Protein AF-A0A1N6G3B9-F1 (afdb_monomer)

Organism: NCBI:txid59733

Secondary structure (DSSP, 8-state):
-----TTTT-SSSSPEEEEEE--TTGGG---EEEEEEE-SSTTSPPEEEEEEEEE-TT-TT-EEEEEEEEEEEP-HHHHHHHHHHHHHHHHHHHHPPPP-S----EEEEEETTSSSEEEESS----HHHHHHHHHHS--

Structure (mmCIF, N/CA/C/O backbone):
data_AF-A0A1N6G3B9-F1
#
_entry.id   AF-A0A1N6G3B9-F1
#
loop_
_atom_site.group_PDB
_atom_site.id
_atom_site.type_symbol
_atom_site.label_atom_id
_atom_site.label_alt_id
_atom_site.label_comp_id
_atom_site.label_asym_id
_atom_site.label_entity_id
_atom_site.label_seq_id
_atom_site.pdbx_PDB_ins_code
_atom_site.Cartn_x
_atom_site.Cartn_y
_atom_site.Cartn_z
_atom_site.occupancy
_atom_site.B_iso_or_equiv
_atom_site.auth_seq_id
_atom_site.auth_comp_id
_atom_site.auth_asym_id
_atom_site.auth_atom_id
_atom_site.pdbx_PDB_model_num
ATOM 1 N N . MET A 1 1 ? -27.389 1.243 1.929 1.00 42.78 1 MET A N 1
ATOM 2 C CA . MET A 1 1 ? -27.117 0.622 3.242 1.00 42.78 1 MET A CA 1
ATOM 3 C C . MET A 1 1 ? -26.224 -0.596 3.031 1.00 42.78 1 MET A C 1
ATOM 5 O O . MET A 1 1 ? -26.723 -1.642 2.661 1.00 42.78 1 MET A O 1
ATOM 9 N N . PHE A 1 2 ? -24.912 -0.421 3.198 1.00 34.31 2 PHE A N 1
ATOM 10 C CA . PHE A 1 2 ? -23.920 -1.471 3.464 1.00 34.31 2 PHE A CA 1
ATOM 11 C C . PHE A 1 2 ? -22.770 -0.764 4.181 1.00 34.31 2 PHE A C 1
ATOM 13 O O . PHE A 1 2 ? -21.818 -0.340 3.539 1.00 34.31 2 PHE A O 1
ATOM 20 N N . ASN A 1 3 ? -22.873 -0.579 5.499 1.00 45.81 3 ASN A N 1
ATOM 21 C CA . ASN A 1 3 ? -21.673 -0.299 6.284 1.00 45.81 3 ASN A CA 1
ATOM 22 C C . ASN A 1 3 ? -21.061 -1.659 6.634 1.00 45.81 3 ASN A C 1
ATOM 24 O O . ASN A 1 3 ? -21.244 -2.205 7.720 1.00 45.81 3 ASN A O 1
ATOM 28 N N . LYS A 1 4 ? -20.504 -2.306 5.605 1.00 56.19 4 LYS A N 1
ATOM 29 C CA . LYS A 1 4 ? -19.806 -3.580 5.739 1.00 56.19 4 LYS A CA 1
ATOM 30 C C . LYS A 1 4 ? -18.408 -3.196 6.189 1.00 56.19 4 LYS A C 1
ATOM 32 O O . LYS A 1 4 ? -17.715 -2.554 5.416 1.00 56.19 4 LYS A O 1
ATOM 37 N N . ASN A 1 5 ? -18.025 -3.538 7.418 1.00 67.31 5 ASN A N 1
ATOM 38 C CA . ASN A 1 5 ? -16.656 -3.344 7.894 1.00 67.31 5 ASN A CA 1
ATOM 39 C C . ASN A 1 5 ? -15.693 -3.939 6.853 1.00 67.31 5 ASN A C 1
ATOM 41 O O . ASN A 1 5 ? -15.606 -5.157 6.697 1.00 67.31 5 ASN A O 1
ATOM 45 N N . ILE A 1 6 ? -15.044 -3.081 6.070 1.00 80.69 6 ILE A N 1
ATOM 46 C CA . ILE A 1 6 ? -14.076 -3.491 5.057 1.00 80.69 6 ILE A CA 1
ATOM 47 C C . ILE A 1 6 ? -12.763 -3.783 5.795 1.00 80.69 6 ILE A C 1
ATOM 49 O O . ILE A 1 6 ? -12.484 -3.207 6.853 1.00 80.69 6 ILE A O 1
ATOM 53 N N . LEU A 1 7 ? -11.957 -4.705 5.262 1.00 87.94 7 LEU A N 1
ATOM 54 C CA . LEU A 1 7 ? -10.643 -5.043 5.818 1.00 87.94 7 LEU A CA 1
ATOM 55 C C . LEU A 1 7 ? -10.718 -5.617 7.251 1.00 87.94 7 LEU A C 1
ATOM 57 O O . LEU A 1 7 ? -9.867 -5.313 8.077 1.00 87.94 7 LEU A O 1
ATOM 61 N N . LEU A 1 8 ? -11.731 -6.430 7.582 1.00 88.38 8 LEU A N 1
ATOM 62 C CA . LEU A 1 8 ? -11.933 -6.994 8.936 1.00 88.38 8 LEU A CA 1
ATOM 63 C C . LEU A 1 8 ? -10.750 -7.809 9.474 1.00 88.38 8 LEU A C 1
ATOM 65 O O . LEU A 1 8 ? -10.487 -7.783 10.673 1.00 88.38 8 LEU A O 1
ATOM 69 N N . ASN A 1 9 ? -10.030 -8.504 8.591 1.00 88.38 9 ASN A N 1
ATOM 70 C CA . ASN A 1 9 ? -8.874 -9.320 8.971 1.00 88.38 9 ASN A CA 1
ATOM 71 C C . ASN A 1 9 ? -7.637 -8.479 9.325 1.00 88.38 9 ASN A C 1
ATOM 73 O O . ASN A 1 9 ? -6.642 -9.041 9.773 1.00 88.38 9 ASN A O 1
ATOM 77 N N . ILE A 1 10 ? -7.701 -7.153 9.148 1.00 93.75 10 ILE A N 1
ATOM 78 C CA . ILE A 1 10 ? -6.591 -6.236 9.401 1.00 93.75 10 ILE A CA 1
ATOM 79 C C . ILE A 1 10 ? -6.598 -5.754 10.851 1.00 93.75 10 ILE A C 1
ATOM 81 O O . ILE A 1 10 ? -7.558 -5.131 11.312 1.00 93.75 10 ILE A O 1
ATOM 85 N N . ASN A 1 11 ? -5.515 -6.019 11.574 1.00 92.94 11 ASN A N 1
ATOM 86 C CA . ASN A 1 11 ? -5.343 -5.674 12.987 1.00 92.94 11 ASN A CA 1
ATOM 87 C C . ASN A 1 11 ? -3.845 -5.504 13.322 1.00 92.94 11 ASN A C 1
ATOM 89 O O . ASN A 1 11 ? -3.019 -5.360 12.421 1.00 92.94 11 ASN A O 1
ATOM 93 N N . HIS A 1 12 ? -3.478 -5.476 14.605 1.00 90.56 12 HIS A N 1
ATOM 94 C CA . HIS A 1 12 ? -2.094 -5.238 15.024 1.00 90.56 12 HIS A CA 1
ATOM 95 C C . HIS A 1 12 ? -1.152 -6.418 14.731 1.00 90.56 12 HIS A C 1
ATOM 97 O O . HIS A 1 12 ? 0.050 -6.188 14.589 1.00 90.56 12 HIS A O 1
ATOM 103 N N . VAL A 1 13 ? -1.675 -7.650 14.624 1.00 91.88 13 VAL A N 1
ATOM 104 C CA . VAL A 1 13 ? -0.895 -8.849 14.265 1.00 91.88 13 VAL A CA 1
ATOM 105 C C . VAL A 1 13 ? -0.898 -9.132 12.766 1.00 91.88 13 VAL A C 1
ATOM 107 O O . VAL A 1 13 ? 0.097 -9.619 12.243 1.00 91.88 13 VAL A O 1
ATOM 110 N N . ASN A 1 14 ? -1.987 -8.806 12.070 1.00 95.38 14 ASN A N 1
ATOM 111 C CA . ASN A 1 14 ? -2.135 -9.035 10.641 1.00 95.38 14 ASN A CA 1
ATOM 112 C C . ASN A 1 14 ? -2.324 -7.707 9.911 1.00 95.38 14 ASN A C 1
ATOM 114 O O . ASN A 1 14 ? -3.433 -7.174 9.834 1.00 95.38 14 ASN A O 1
ATOM 118 N N . LYS A 1 15 ? -1.222 -7.146 9.419 1.00 97.44 15 LYS A N 1
ATOM 119 C CA . LYS A 1 15 ? -1.207 -5.855 8.729 1.00 97.44 15 LYS A CA 1
ATOM 120 C C . LYS A 1 15 ? -1.278 -6.084 7.229 1.00 97.44 15 LYS A C 1
ATOM 122 O O . LYS A 1 15 ? -0.693 -7.045 6.731 1.00 97.44 15 LYS A O 1
ATOM 127 N N . LEU A 1 16 ? -1.961 -5.189 6.528 1.00 98.06 16 LEU A N 1
ATOM 128 C CA . LEU A 1 16 ? -1.943 -5.144 5.070 1.00 98.06 16 LEU A CA 1
ATOM 129 C C . LEU A 1 16 ? -0.845 -4.186 4.634 1.00 98.06 16 LEU A C 1
ATOM 131 O O . LEU A 1 16 ? -0.887 -3.0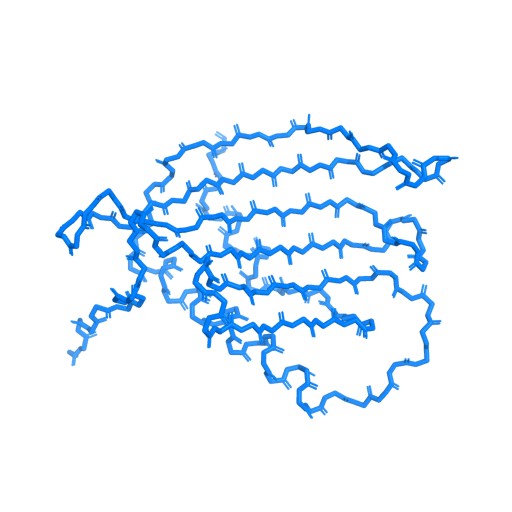08 4.978 1.00 98.06 16 LEU A O 1
ATOM 135 N N . GLU A 1 17 ? 0.109 -4.675 3.867 1.00 98.44 17 GLU A N 1
ATOM 136 C CA . GLU A 1 17 ? 1.124 -3.853 3.229 1.00 98.44 17 GLU A CA 1
ATOM 137 C C . GLU A 1 17 ? 0.789 -3.689 1.748 1.00 98.44 17 GLU A C 1
ATOM 139 O O . GLU A 1 17 ? 0.457 -4.660 1.069 1.00 98.44 17 GLU A O 1
ATOM 144 N N . ILE A 1 18 ? 0.883 -2.452 1.265 1.00 98.38 18 ILE A N 1
ATOM 145 C CA . ILE A 1 18 ? 0.865 -2.093 -0.151 1.00 98.38 18 ILE A CA 1
ATOM 146 C C . ILE A 1 18 ? 2.203 -1.422 -0.448 1.00 98.38 18 ILE A C 1
ATOM 148 O O . ILE A 1 18 ? 2.526 -0.393 0.147 1.00 98.38 18 ILE A O 1
ATOM 152 N N . LEU A 1 19 ? 2.970 -1.995 -1.364 1.00 97.94 19 LEU A N 1
ATOM 153 C CA . LEU A 1 19 ? 4.252 -1.481 -1.826 1.00 97.94 19 LEU A CA 1
ATOM 154 C C . LEU A 1 19 ? 4.174 -1.254 -3.335 1.00 97.94 19 LEU A C 1
ATOM 156 O O . LEU A 1 19 ? 3.742 -2.131 -4.081 1.00 97.94 19 LEU A O 1
ATOM 160 N N . SER A 1 20 ? 4.609 -0.081 -3.777 1.00 97.31 20 SER A N 1
ATOM 161 C CA . SER A 1 20 ? 4.764 0.266 -5.187 1.00 97.31 20 SER A CA 1
ATOM 162 C C . SER A 1 20 ? 6.165 0.817 -5.407 1.00 97.31 20 SER A C 1
ATOM 164 O O . SER A 1 20 ? 6.618 1.663 -4.634 1.00 97.31 20 SER A O 1
ATOM 166 N N . ARG A 1 21 ? 6.847 0.331 -6.438 1.00 96.00 21 ARG A N 1
ATOM 167 C CA . ARG A 1 21 ? 8.139 0.823 -6.911 1.00 96.00 21 ARG A CA 1
ATOM 168 C C . ARG A 1 21 ? 7.985 1.255 -8.363 1.00 96.00 21 ARG A C 1
ATOM 170 O O . ARG A 1 21 ? 7.406 0.506 -9.151 1.00 96.00 21 ARG A O 1
ATOM 177 N N . ASP A 1 22 ? 8.481 2.440 -8.696 1.00 94.25 22 ASP A N 1
ATOM 178 C CA . ASP A 1 22 ? 8.483 2.952 -10.071 1.00 94.25 22 ASP A CA 1
ATOM 179 C C . ASP A 1 22 ? 9.674 2.429 -10.896 1.00 94.25 22 ASP A C 1
ATOM 181 O O . ASP A 1 22 ? 10.472 1.627 -10.412 1.00 94.25 22 ASP A O 1
ATOM 185 N N . ASP A 1 23 ? 9.798 2.864 -12.150 1.00 93.25 23 ASP A N 1
ATOM 186 C CA . ASP A 1 23 ? 10.895 2.524 -13.065 1.00 93.25 23 ASP A CA 1
ATOM 187 C C . ASP A 1 23 ? 11.899 3.663 -13.276 1.00 93.25 23 ASP A C 1
ATOM 189 O O . ASP A 1 23 ? 12.586 3.710 -14.298 1.00 93.25 23 ASP A O 1
ATOM 193 N N . LYS A 1 24 ? 12.061 4.564 -12.301 1.00 93.19 24 LYS A N 1
ATOM 194 C CA . LYS A 1 24 ? 13.015 5.680 -12.411 1.00 93.19 24 LYS A CA 1
ATOM 195 C C . LYS A 1 24 ? 14.451 5.229 -12.718 1.00 93.19 24 LYS A C 1
ATOM 197 O O . LYS A 1 24 ? 15.175 5.965 -13.386 1.00 93.19 24 LYS A O 1
ATOM 202 N N . CYS A 1 25 ? 14.859 4.033 -12.283 1.00 90.56 25 CYS A N 1
ATOM 203 C CA . CYS A 1 25 ? 16.154 3.428 -12.633 1.00 90.56 25 CYS A CA 1
ATOM 204 C C . CYS A 1 25 ? 16.038 2.307 -13.692 1.00 90.56 25 CYS A C 1
ATOM 206 O O . CYS A 1 25 ? 16.822 1.354 -13.693 1.00 90.56 25 CYS A O 1
ATOM 208 N N . GLY A 1 26 ? 15.058 2.401 -14.595 1.00 88.94 26 GLY A N 1
ATOM 209 C CA . GLY A 1 26 ? 14.814 1.428 -15.660 1.00 88.94 26 GLY A CA 1
ATOM 210 C C . GLY A 1 26 ? 14.342 0.081 -15.115 1.00 88.94 26 GLY A C 1
ATOM 211 O O . GLY A 1 26 ? 13.519 0.028 -14.205 1.00 88.94 26 GLY A O 1
ATOM 212 N N . GLU A 1 27 ? 14.889 -1.012 -15.652 1.00 86.50 27 GLU A N 1
ATOM 213 C CA . GLU A 1 27 ? 14.541 -2.400 -15.298 1.00 86.50 27 GLU A CA 1
ATOM 214 C C . GLU A 1 27 ? 14.754 -2.746 -13.817 1.00 86.50 27 GLU A C 1
ATOM 216 O O . GLU A 1 27 ? 14.110 -3.654 -13.292 1.00 86.50 27 GLU A O 1
ATOM 221 N N . TRP A 1 28 ? 15.631 -2.015 -13.127 1.00 86.00 28 TRP A N 1
ATOM 222 C CA . TRP A 1 28 ? 15.966 -2.263 -11.722 1.00 86.00 28 TRP A CA 1
ATOM 223 C C . TRP A 1 28 ? 14.945 -1.672 -10.740 1.00 86.00 28 TRP A C 1
ATOM 225 O O . TRP A 1 28 ? 14.931 -2.034 -9.559 1.00 86.00 28 TRP A O 1
ATOM 235 N N . GLY A 1 29 ? 14.062 -0.803 -11.238 1.00 86.50 29 GLY A N 1
ATOM 236 C CA . GLY A 1 29 ? 13.103 -0.057 -10.435 1.00 86.50 29 GLY A CA 1
ATOM 237 C C . GLY A 1 29 ? 13.757 1.074 -9.636 1.00 86.50 29 GLY A C 1
ATOM 238 O O . GLY A 1 29 ? 14.974 1.120 -9.480 1.00 86.50 29 GLY A O 1
ATOM 239 N N . GLY A 1 30 ? 12.958 2.027 -9.170 1.00 93.25 30 GLY A N 1
ATOM 240 C CA . GLY A 1 30 ? 13.446 3.274 -8.590 1.00 93.25 30 GLY A CA 1
ATOM 241 C C . GLY A 1 30 ? 12.879 3.586 -7.214 1.00 93.25 30 GLY A C 1
ATOM 242 O O . GLY A 1 30 ? 13.223 2.938 -6.225 1.00 93.25 30 GLY A O 1
ATOM 243 N N . ASP A 1 31 ? 12.063 4.633 -7.143 1.00 95.62 31 ASP A N 1
ATOM 244 C CA . ASP A 1 31 ? 11.532 5.143 -5.886 1.00 95.62 31 ASP A CA 1
ATOM 245 C C . ASP A 1 31 ? 10.412 4.222 -5.371 1.00 95.62 31 ASP A C 1
ATOM 247 O O . ASP A 1 31 ? 9.589 3.709 -6.132 1.00 95.62 31 ASP A O 1
ATOM 251 N N . GLU A 1 32 ? 10.387 3.994 -4.057 1.00 96.06 32 GLU A N 1
ATOM 252 C CA . GLU A 1 32 ? 9.418 3.126 -3.388 1.00 96.06 32 GLU A CA 1
ATOM 253 C C . GLU A 1 32 ? 8.425 3.938 -2.564 1.00 96.06 32 GLU A C 1
ATOM 255 O O . GLU A 1 32 ? 8.799 4.842 -1.814 1.00 96.06 32 GLU A O 1
ATOM 260 N N . LYS A 1 33 ? 7.159 3.537 -2.626 1.00 97.50 33 LYS A N 1
ATOM 261 C CA . LYS A 1 33 ? 6.069 4.015 -1.778 1.00 97.50 33 LYS A CA 1
ATOM 262 C C . LYS A 1 33 ? 5.458 2.828 -1.055 1.00 97.50 33 LYS A C 1
ATOM 264 O O . LYS A 1 33 ? 4.987 1.889 -1.695 1.00 97.50 33 LYS A O 1
ATOM 269 N N . GLN A 1 34 ? 5.438 2.884 0.270 1.00 97.94 34 GLN A N 1
ATOM 270 C CA . GLN A 1 34 ? 4.921 1.814 1.116 1.00 97.94 34 GLN A CA 1
ATOM 271 C C . GLN A 1 34 ? 3.827 2.346 2.036 1.00 97.94 34 GLN A C 1
ATOM 273 O O . GLN A 1 34 ? 4.019 3.354 2.719 1.00 97.94 34 GLN A O 1
ATOM 278 N N . LEU A 1 35 ? 2.705 1.637 2.089 1.00 98.25 35 LEU A N 1
ATOM 279 C CA . LEU A 1 35 ? 1.598 1.891 2.998 1.00 98.25 35 LEU A CA 1
ATOM 280 C C . LEU A 1 35 ? 1.308 0.629 3.815 1.00 98.25 35 LEU A C 1
ATOM 282 O O . LEU A 1 35 ? 0.950 -0.406 3.258 1.00 98.25 35 LEU A O 1
ATOM 286 N N . ILE A 1 36 ? 1.444 0.719 5.135 1.00 98.25 36 ILE A N 1
ATOM 287 C CA . ILE A 1 36 ? 1.152 -0.370 6.071 1.00 98.25 36 ILE A CA 1
ATOM 288 C C . ILE A 1 36 ? -0.118 -0.017 6.829 1.00 98.25 36 ILE A C 1
ATOM 290 O O . ILE A 1 36 ? -0.145 0.955 7.577 1.00 98.25 36 ILE A O 1
ATOM 294 N N . ILE A 1 37 ? -1.155 -0.825 6.669 1.00 97.81 37 ILE A N 1
ATOM 295 C CA . ILE A 1 37 ? -2.496 -0.591 7.194 1.00 97.81 37 ILE A CA 1
ATOM 296 C C . ILE A 1 37 ? -2.772 -1.582 8.323 1.00 97.81 37 ILE A C 1
ATOM 298 O O . ILE A 1 37 ? -2.530 -2.784 8.188 1.00 97.81 37 ILE A O 1
ATOM 302 N N . TYR A 1 38 ? -3.283 -1.084 9.445 1.00 97.31 38 TYR A N 1
ATOM 303 C CA . TYR A 1 38 ? -3.494 -1.872 10.657 1.00 97.31 38 TYR A CA 1
ATOM 304 C C . TYR A 1 38 ? -4.580 -1.259 11.555 1.00 97.31 38 TYR A C 1
ATOM 306 O O . TYR A 1 38 ? -5.119 -0.188 11.282 1.00 97.31 38 TYR A O 1
ATOM 314 N N . ARG A 1 39 ? -4.908 -1.948 12.649 1.00 95.00 39 ARG A N 1
ATOM 315 C CA . ARG A 1 39 ? -5.670 -1.398 13.781 1.00 95.00 39 ARG A CA 1
ATOM 316 C C . ARG A 1 39 ? -4.924 -1.717 15.062 1.00 95.00 39 ARG A C 1
ATOM 318 O O . ARG A 1 39 ? -4.293 -2.767 15.127 1.00 95.00 39 ARG A O 1
ATOM 325 N N . ASP A 1 40 ? -5.033 -0.873 16.081 1.00 91.56 40 ASP A N 1
ATOM 326 C CA . ASP A 1 40 ? -4.493 -1.219 17.401 1.00 91.56 40 ASP A CA 1
ATOM 327 C C . ASP A 1 40 ? -5.283 -2.410 18.006 1.00 91.56 40 ASP A C 1
ATOM 329 O O . ASP A 1 40 ? -4.699 -3.344 18.553 1.00 91.56 40 ASP A O 1
ATOM 333 N N . ASP A 1 41 ? -6.603 -2.469 17.785 1.00 87.00 41 ASP A N 1
ATOM 334 C CA . ASP A 1 41 ? -7.477 -3.608 18.106 1.00 87.00 41 ASP A CA 1
ATOM 335 C C . ASP A 1 41 ? -8.669 -3.721 17.123 1.00 87.00 41 ASP A C 1
ATOM 337 O O . ASP A 1 41 ? -8.860 -2.869 16.258 1.00 87.00 41 ASP A O 1
ATOM 341 N N . PHE A 1 42 ? -9.500 -4.766 17.235 1.00 82.44 42 PHE A N 1
ATOM 342 C CA . PHE A 1 42 ? -10.637 -4.996 16.321 1.00 82.44 42 PHE A CA 1
ATOM 343 C C . PHE A 1 42 ? -11.751 -3.934 16.377 1.00 82.44 42 PHE A C 1
ATOM 345 O O . PHE A 1 42 ? -12.591 -3.897 15.477 1.00 82.44 42 PHE A O 1
ATOM 352 N N . LYS A 1 43 ? -11.803 -3.103 17.422 1.00 85.25 43 LYS A N 1
ATOM 353 C CA . LYS A 1 43 ? -12.803 -2.034 17.599 1.00 85.25 43 LYS A CA 1
ATOM 354 C C . LYS A 1 43 ? -12.245 -0.652 17.254 1.00 85.25 43 LYS A C 1
ATOM 356 O O . LYS A 1 43 ? -13.015 0.292 17.089 1.00 85.25 43 LYS A O 1
ATOM 361 N N . SER A 1 44 ? -10.928 -0.535 17.158 1.00 90.19 44 SER A N 1
ATOM 362 C CA . SER A 1 44 ? -10.219 0.692 16.838 1.00 90.19 44 SER A CA 1
ATOM 363 C C . SER A 1 44 ? -10.406 1.093 15.372 1.00 90.19 44 SER A C 1
ATOM 365 O O . SER A 1 44 ? -10.625 0.238 14.505 1.00 90.19 44 SER A O 1
ATOM 367 N N . PRO A 1 45 ? -10.305 2.399 15.061 1.00 92.06 45 PRO A N 1
ATOM 368 C CA . PRO A 1 45 ? -10.278 2.854 13.680 1.00 92.06 45 PRO A CA 1
ATOM 369 C C . PRO A 1 45 ? -9.084 2.254 12.931 1.00 92.06 45 PRO A C 1
ATOM 371 O O . PRO A 1 45 ? -8.059 1.911 13.523 1.00 92.06 45 PRO A O 1
ATOM 374 N N . LEU A 1 46 ? -9.223 2.154 11.611 1.00 94.94 46 LEU A N 1
ATOM 375 C CA . LEU A 1 46 ? -8.130 1.753 10.740 1.00 94.94 46 LEU A CA 1
ATOM 376 C C . LEU A 1 46 ? -7.086 2.878 10.678 1.00 94.94 46 LEU A C 1
ATOM 378 O O . LEU A 1 46 ? -7.424 4.060 10.555 1.00 94.94 46 LEU A O 1
ATOM 382 N N . LEU A 1 47 ? -5.822 2.495 10.790 1.00 96.12 47 LEU A N 1
ATOM 383 C CA . LEU A 1 47 ? -4.663 3.373 10.745 1.00 96.12 47 LEU A CA 1
ATOM 384 C C . LEU A 1 47 ? -3.750 2.956 9.594 1.00 96.12 47 LEU A C 1
ATOM 386 O O . LEU A 1 47 ? -3.752 1.789 9.194 1.00 96.12 47 LEU A O 1
ATOM 390 N N . ALA A 1 48 ? -2.942 3.890 9.104 1.00 97.31 48 ALA A N 1
ATOM 391 C CA . ALA A 1 48 ? -1.869 3.588 8.175 1.00 97.31 48 ALA A CA 1
ATOM 392 C C . ALA A 1 48 ? -0.560 4.300 8.519 1.00 97.31 48 ALA A C 1
ATOM 394 O O . ALA A 1 48 ? -0.544 5.456 8.945 1.00 97.31 48 ALA A O 1
ATOM 395 N N . ASP A 1 49 ? 0.539 3.602 8.273 1.00 97.62 49 ASP A N 1
ATOM 396 C CA . ASP A 1 49 ? 1.881 4.156 8.217 1.00 97.62 49 ASP A CA 1
ATOM 397 C C . ASP A 1 49 ? 2.300 4.264 6.754 1.00 97.62 49 ASP A C 1
ATOM 399 O O . ASP A 1 49 ? 2.258 3.276 6.024 1.00 97.62 49 ASP A O 1
ATOM 403 N N . TYR A 1 50 ? 2.734 5.448 6.341 1.00 97.75 50 TYR A N 1
ATOM 404 C CA . TYR A 1 50 ? 3.201 5.722 4.991 1.00 97.75 50 TYR A CA 1
ATOM 405 C C . TYR A 1 50 ? 4.696 6.034 4.992 1.00 97.75 50 TYR A C 1
ATOM 407 O O . TYR A 1 50 ? 5.173 6.784 5.847 1.00 97.75 50 TYR A O 1
ATOM 415 N N . SER A 1 51 ? 5.439 5.491 4.031 1.00 97.19 51 SER A N 1
ATOM 416 C CA . SER A 1 51 ? 6.830 5.875 3.804 1.00 97.19 5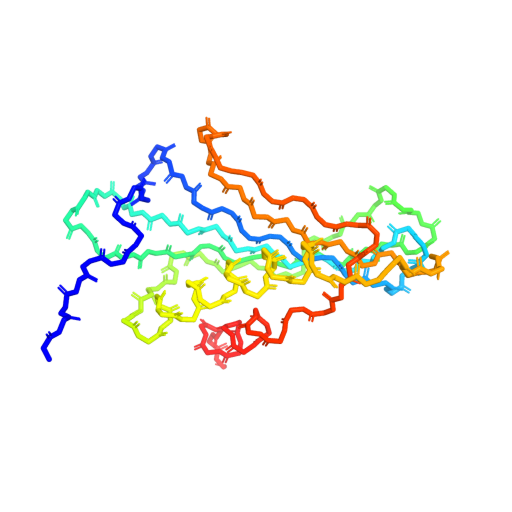1 SER A CA 1
ATOM 417 C C . SER A 1 51 ? 7.192 5.935 2.326 1.00 97.19 51 SER A C 1
ATOM 419 O O . SER A 1 51 ? 6.657 5.180 1.513 1.00 97.19 51 SER A O 1
ATOM 421 N N . GLU A 1 52 ? 8.125 6.828 2.009 1.00 97.06 52 GLU A N 1
ATOM 422 C CA . GLU A 1 52 ? 8.764 6.934 0.701 1.00 97.06 52 GLU A CA 1
ATOM 423 C C . GLU A 1 52 ? 10.260 6.682 0.837 1.00 97.06 52 GLU A C 1
ATOM 425 O O . GLU A 1 52 ? 10.906 7.168 1.778 1.00 97.06 52 GLU A O 1
ATOM 430 N N . LYS A 1 53 ? 10.818 5.956 -0.129 1.00 96.25 53 LYS A N 1
ATOM 431 C CA . LYS A 1 53 ? 12.258 5.808 -0.295 1.00 96.25 53 LYS A CA 1
ATOM 432 C C . LYS A 1 53 ? 12.653 6.228 -1.694 1.00 96.25 53 LYS A C 1
ATOM 434 O O . LYS A 1 53 ? 12.059 5.783 -2.667 1.00 96.25 53 LYS A O 1
ATOM 439 N N . THR A 1 54 ? 13.697 7.033 -1.787 1.00 95.44 54 THR A N 1
ATOM 440 C CA . THR A 1 54 ? 14.311 7.375 -3.065 1.00 95.44 54 THR A CA 1
ATOM 441 C C . THR A 1 54 ? 15.434 6.391 -3.359 1.00 95.44 54 THR A C 1
ATOM 443 O O . THR A 1 54 ? 16.339 6.236 -2.530 1.00 95.44 54 THR A O 1
ATOM 446 N N . GLY A 1 55 ? 15.357 5.722 -4.509 1.00 90.88 55 GLY A N 1
ATOM 447 C CA . GLY A 1 55 ? 16.389 4.805 -4.992 1.00 90.88 55 GLY A CA 1
ATOM 448 C C . GLY A 1 55 ? 17.586 5.560 -5.572 1.00 90.88 55 GLY A C 1
ATOM 449 O O . GLY A 1 55 ? 17.429 6.641 -6.149 1.00 90.88 55 GLY A O 1
ATOM 450 N N . ASN A 1 56 ? 18.788 5.005 -5.410 1.00 91.00 56 ASN A N 1
ATOM 451 C CA . ASN A 1 56 ? 19.999 5.506 -6.055 1.00 91.00 56 ASN A CA 1
ATOM 452 C C . ASN A 1 56 ? 20.258 4.720 -7.354 1.00 91.00 56 ASN A C 1
ATOM 454 O O . ASN A 1 56 ? 20.617 3.548 -7.306 1.00 91.00 56 ASN A O 1
ATOM 458 N N . CYS A 1 57 ? 20.105 5.353 -8.521 1.00 90.38 57 CYS A N 1
ATOM 459 C CA . CYS A 1 57 ? 20.315 4.660 -9.798 1.00 90.38 57 CYS A CA 1
ATOM 460 C C . CYS A 1 57 ? 21.791 4.329 -10.080 1.00 90.38 57 CYS A C 1
ATOM 462 O O . CYS A 1 57 ? 22.060 3.431 -10.875 1.00 90.38 57 CYS A O 1
ATOM 464 N N . ASP A 1 58 ? 22.735 4.997 -9.409 1.00 91.12 58 ASP A N 1
ATOM 465 C CA . ASP A 1 58 ? 24.166 4.680 -9.504 1.00 91.12 58 ASP A CA 1
ATOM 466 C C . ASP A 1 58 ? 24.545 3.480 -8.617 1.00 91.12 58 ASP A C 1
ATOM 468 O O . ASP A 1 58 ? 25.541 2.799 -8.866 1.00 91.12 58 ASP A O 1
ATOM 472 N N . ASN A 1 59 ? 23.743 3.200 -7.583 1.00 89.81 59 ASN A N 1
ATOM 473 C CA . ASN A 1 59 ? 23.902 2.051 -6.697 1.00 89.81 59 ASN A CA 1
ATOM 474 C C . ASN A 1 59 ? 22.532 1.498 -6.280 1.00 89.81 59 ASN A C 1
ATOM 476 O O . ASN A 1 59 ? 21.965 1.916 -5.273 1.00 89.81 59 ASN A O 1
ATOM 480 N N . ILE A 1 60 ? 22.032 0.507 -7.025 1.00 83.50 60 ILE A N 1
ATOM 481 C CA . ILE A 1 60 ? 20.683 -0.073 -6.867 1.00 83.50 60 ILE A CA 1
ATOM 482 C C . ILE A 1 60 ? 20.399 -0.675 -5.478 1.00 83.50 60 ILE A C 1
ATOM 484 O O . ILE A 1 60 ? 19.252 -0.971 -5.149 1.00 83.50 60 ILE A O 1
ATOM 488 N N . HIS A 1 61 ? 21.431 -0.885 -4.658 1.00 82.75 61 HIS A N 1
ATOM 489 C CA . HIS A 1 61 ? 21.296 -1.385 -3.289 1.00 82.75 61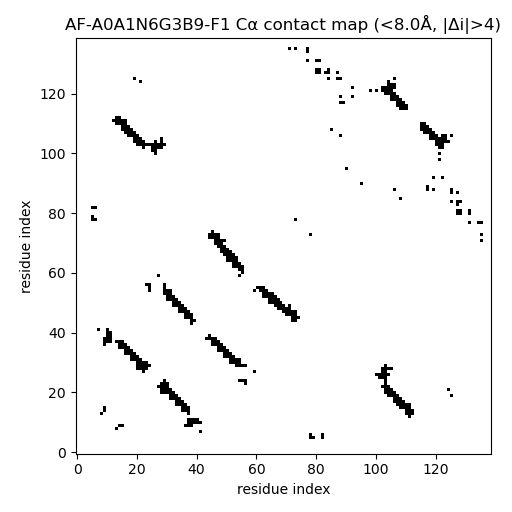 HIS A CA 1
ATOM 490 C C . HIS A 1 61 ? 21.136 -0.268 -2.252 1.00 82.75 61 HIS A C 1
ATOM 492 O O . HIS A 1 61 ? 20.803 -0.539 -1.097 1.00 82.75 61 HIS A O 1
ATOM 498 N N . GLU A 1 62 ? 21.355 0.984 -2.644 1.00 88.88 62 GLU A N 1
ATOM 499 C CA . GLU A 1 62 ? 21.173 2.147 -1.792 1.00 88.88 62 GLU A CA 1
ATOM 500 C C . GLU A 1 62 ? 19.796 2.771 -2.008 1.00 88.88 62 GLU A C 1
ATOM 502 O O . GLU A 1 62 ? 19.375 3.099 -3.118 1.00 88.88 62 GLU A O 1
ATOM 507 N N . SER A 1 63 ? 19.101 2.998 -0.899 1.00 89.88 63 SER A N 1
ATOM 508 C CA . SER A 1 63 ? 17.890 3.805 -0.874 1.00 89.88 63 SER A CA 1
ATOM 509 C C . SER A 1 63 ? 17.878 4.665 0.380 1.00 89.88 63 SER A C 1
ATOM 511 O O . SER A 1 63 ? 18.443 4.305 1.418 1.00 89.88 63 SER A O 1
ATOM 513 N N . LYS A 1 64 ? 17.233 5.825 0.289 1.00 93.75 64 LYS A N 1
ATOM 514 C CA . LYS A 1 64 ? 17.094 6.751 1.411 1.00 93.75 64 LYS A CA 1
ATOM 515 C C . LYS A 1 64 ? 15.624 6.982 1.698 1.00 93.75 64 LYS A C 1
ATOM 517 O O . LYS A 1 64 ? 14.891 7.386 0.804 1.00 93.75 64 LYS A O 1
ATOM 522 N N . ILE A 1 65 ? 15.212 6.792 2.953 1.00 94.50 65 ILE A N 1
ATOM 523 C CA . ILE A 1 65 ? 13.880 7.211 3.402 1.00 94.50 65 ILE A CA 1
ATOM 524 C C . ILE A 1 65 ? 13.814 8.736 3.301 1.00 94.50 65 ILE A C 1
ATOM 526 O O . ILE A 1 65 ? 14.572 9.445 3.968 1.00 94.50 65 ILE A O 1
ATOM 530 N N . THR A 1 66 ? 12.922 9.234 2.458 1.00 95.62 66 THR A N 1
ATOM 531 C CA . THR A 1 66 ? 12.704 10.669 2.237 1.00 95.62 66 THR A CA 1
ATOM 532 C C . THR A 1 66 ? 11.471 11.171 2.964 1.00 95.62 66 THR A C 1
ATOM 534 O O . THR A 1 66 ? 11.425 12.336 3.360 1.00 95.62 66 THR A O 1
ATOM 537 N N . LYS A 1 67 ? 10.503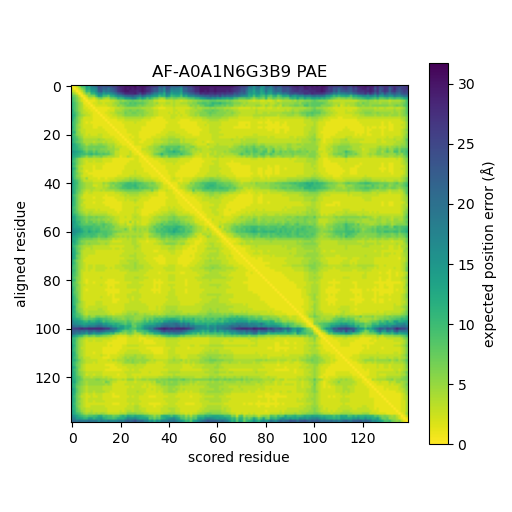 10.285 3.211 1.00 95.25 67 LYS A N 1
ATOM 538 C CA . LYS A 1 67 ? 9.263 10.612 3.905 1.00 95.25 67 LYS A CA 1
ATOM 539 C C . LYS A 1 67 ? 8.801 9.452 4.771 1.00 95.25 67 LYS A C 1
ATOM 541 O O . LYS A 1 67 ? 8.894 8.293 4.380 1.00 95.25 67 LYS A O 1
ATOM 546 N N . SER A 1 68 ? 8.293 9.767 5.958 1.00 96.31 68 SER A N 1
ATOM 547 C CA . SER A 1 68 ? 7.672 8.792 6.853 1.00 96.31 68 SER A CA 1
ATOM 548 C C . SER A 1 68 ? 6.599 9.481 7.685 1.00 96.31 68 SER A C 1
ATOM 550 O O . SER A 1 68 ? 6.909 10.340 8.510 1.00 96.31 68 SER A O 1
ATOM 552 N N . ILE A 1 69 ? 5.346 9.082 7.496 1.00 96.25 69 ILE A N 1
ATOM 553 C CA . ILE A 1 69 ? 4.191 9.563 8.253 1.00 96.25 69 ILE A CA 1
ATOM 554 C C . ILE A 1 69 ? 3.575 8.361 8.962 1.00 96.25 69 ILE A C 1
ATOM 556 O O . ILE A 1 69 ? 3.400 7.296 8.375 1.00 96.25 69 ILE A O 1
ATOM 560 N N . LYS A 1 70 ? 3.273 8.518 10.248 1.00 96.44 70 LYS A N 1
ATOM 561 C CA . LYS A 1 70 ? 2.808 7.429 11.107 1.00 96.44 70 LYS A CA 1
ATOM 562 C C . LYS A 1 70 ? 1.386 7.674 11.579 1.00 96.44 70 LYS A C 1
ATOM 564 O O . LYS A 1 70 ? 1.014 8.820 11.827 1.00 96.44 70 LYS A O 1
ATOM 569 N N . ARG A 1 71 ? 0.635 6.588 11.780 1.00 95.31 71 ARG A N 1
ATOM 570 C CA . ARG A 1 71 ? -0.698 6.597 12.409 1.00 95.31 71 ARG A CA 1
ATOM 571 C C . ARG A 1 71 ? -1.704 7.537 11.725 1.00 95.31 71 ARG A C 1
ATOM 573 O O . ARG A 1 71 ? -2.458 8.239 12.399 1.00 95.31 71 ARG A O 1
ATOM 580 N N . ILE A 1 72 ? -1.743 7.536 10.396 1.00 96.38 72 ILE A N 1
ATOM 581 C CA . ILE A 1 72 ? -2.750 8.267 9.621 1.00 96.38 72 ILE A CA 1
ATOM 582 C C . ILE A 1 72 ? -4.104 7.581 9.803 1.00 96.38 72 ILE A C 1
ATOM 584 O O . ILE A 1 72 ? -4.208 6.369 9.625 1.00 96.38 72 ILE A O 1
ATOM 588 N N . LYS A 1 73 ? -5.150 8.332 10.155 1.00 95.19 73 LYS A N 1
ATOM 589 C CA . LYS A 1 73 ? -6.502 7.777 10.280 1.00 95.19 73 LYS A CA 1
ATOM 590 C C . LYS A 1 73 ? -7.098 7.535 8.894 1.00 95.19 73 LYS A C 1
ATOM 592 O O . LYS A 1 73 ? -7.139 8.451 8.081 1.00 95.19 73 LYS A O 1
ATOM 597 N N . ILE A 1 74 ? -7.603 6.327 8.662 1.00 94.75 74 ILE A N 1
ATOM 598 C CA . ILE A 1 74 ? -8.255 5.936 7.409 1.00 94.75 74 ILE A CA 1
ATOM 599 C C . ILE A 1 74 ? -9.767 5.999 7.623 1.00 94.75 74 ILE A C 1
ATOM 601 O O . ILE A 1 74 ? -10.287 5.340 8.529 1.00 94.75 74 ILE A O 1
ATOM 605 N N . ALA A 1 75 ? -10.472 6.810 6.833 1.00 93.00 75 ALA A N 1
ATOM 606 C CA . ALA A 1 75 ? -11.927 6.869 6.866 1.00 93.00 75 ALA A CA 1
ATOM 607 C C . ALA A 1 75 ? -12.533 5.877 5.856 1.00 93.00 75 ALA A C 1
ATOM 609 O O . ALA A 1 75 ? -11.847 5.064 5.220 1.00 93.00 75 ALA A O 1
ATOM 610 N N . ASP A 1 76 ? -13.860 5.884 5.754 1.00 90.81 76 ASP A N 1
ATOM 611 C CA . ASP A 1 76 ? -14.591 4.905 4.948 1.00 90.81 76 ASP A CA 1
ATOM 612 C C . ASP A 1 76 ? -14.293 5.063 3.448 1.00 90.81 76 ASP A C 1
ATOM 614 O O . ASP A 1 76 ? -14.208 4.074 2.714 1.00 90.81 76 ASP A O 1
ATOM 618 N N . GLU A 1 77 ? -14.082 6.291 2.970 1.00 92.38 77 GLU A N 1
ATOM 619 C CA . GLU A 1 77 ? -13.720 6.549 1.573 1.00 92.38 77 GLU A CA 1
ATOM 620 C C . GLU A 1 77 ? -12.347 5.973 1.214 1.00 92.38 77 GLU A C 1
ATOM 622 O O . GLU A 1 77 ? -12.199 5.327 0.172 1.00 92.38 77 GLU A O 1
ATOM 627 N N . GLU A 1 78 ? -11.348 6.161 2.076 1.00 95.25 78 GLU A N 1
ATOM 628 C CA . GLU A 1 78 ? -10.004 5.619 1.878 1.00 95.25 78 GLU A CA 1
ATOM 629 C C . GLU A 1 78 ? -9.999 4.092 2.006 1.00 95.25 78 GLU A C 1
ATOM 631 O O . GLU A 1 78 ? -9.340 3.409 1.226 1.00 95.25 78 GLU A O 1
ATOM 636 N N . SER A 1 79 ? -10.805 3.533 2.914 1.00 94.62 79 SER A N 1
ATOM 637 C CA . SER A 1 79 ? -10.992 2.078 3.049 1.00 94.62 79 SER A CA 1
ATOM 638 C C . SER A 1 79 ? -11.551 1.444 1.767 1.00 94.62 79 SER A C 1
ATOM 640 O O . SER A 1 79 ? -11.132 0.357 1.353 1.00 94.62 79 SER A O 1
ATOM 642 N N . ASN A 1 80 ? -12.471 2.141 1.094 1.00 94.06 80 ASN A N 1
ATOM 643 C CA . ASN A 1 80 ? -12.973 1.736 -0.218 1.00 94.06 80 ASN A CA 1
ATOM 644 C C . ASN A 1 80 ? -11.891 1.841 -1.304 1.00 94.06 80 ASN A C 1
ATOM 646 O O . ASN A 1 80 ? -11.800 0.952 -2.152 1.00 94.06 80 ASN A O 1
ATOM 650 N N . LEU A 1 81 ? -11.055 2.886 -1.282 1.00 95.62 81 LEU A N 1
ATOM 651 C CA . LEU A 1 81 ? -9.919 3.015 -2.205 1.00 95.62 81 LEU A CA 1
ATOM 652 C C . LEU A 1 81 ? -8.892 1.897 -2.012 1.00 95.62 81 LEU A C 1
ATOM 654 O O . LEU A 1 81 ? -8.458 1.320 -3.003 1.00 95.62 81 LEU A O 1
ATOM 658 N N . ILE A 1 82 ? -8.580 1.518 -0.771 1.00 96.94 82 ILE A N 1
ATOM 659 C CA . ILE A 1 82 ? -7.707 0.373 -0.470 1.00 96.94 82 ILE A CA 1
ATOM 660 C C . ILE A 1 82 ? -8.240 -0.901 -1.132 1.00 96.94 82 ILE A C 1
ATOM 662 O O . ILE A 1 82 ? -7.496 -1.608 -1.806 1.00 96.94 82 ILE A O 1
ATOM 666 N N . SER A 1 83 ? -9.543 -1.169 -1.017 1.00 95.81 83 SER A N 1
ATOM 667 C CA . SER A 1 83 ? -10.147 -2.330 -1.686 1.00 95.81 83 SER A CA 1
ATOM 668 C C . SER A 1 83 ? -10.032 -2.245 -3.206 1.00 95.81 83 SER A C 1
ATOM 670 O O . SER A 1 83 ? -9.714 -3.240 -3.850 1.00 95.81 83 SER A O 1
ATOM 672 N N . LYS A 1 84 ? -10.247 -1.058 -3.787 1.00 96.50 84 LYS A N 1
ATOM 673 C CA . LYS A 1 84 ? -10.081 -0.837 -5.231 1.00 96.50 84 LYS A CA 1
ATOM 674 C C . LYS A 1 84 ? -8.647 -1.073 -5.698 1.00 96.50 84 LYS A C 1
ATOM 676 O O . LYS A 1 84 ? -8.486 -1.635 -6.768 1.00 96.50 84 LYS A O 1
ATOM 681 N N . ILE A 1 85 ? -7.637 -0.709 -4.907 1.00 97.75 85 ILE A N 1
ATOM 682 C CA . ILE A 1 85 ? -6.223 -0.977 -5.222 1.00 97.75 85 ILE A CA 1
ATOM 683 C C . ILE A 1 85 ? -5.957 -2.486 -5.279 1.00 97.75 85 ILE A C 1
ATOM 685 O O . ILE A 1 85 ? -5.299 -2.959 -6.201 1.00 97.75 85 ILE A O 1
ATOM 689 N N . ILE A 1 86 ? -6.502 -3.251 -4.326 1.00 97.12 86 ILE A N 1
ATOM 690 C CA . ILE A 1 86 ? -6.375 -4.717 -4.316 1.00 97.12 86 ILE A CA 1
ATOM 691 C C . ILE A 1 86 ? -7.007 -5.319 -5.577 1.00 97.12 86 ILE A C 1
ATOM 693 O O . ILE A 1 86 ? -6.387 -6.157 -6.231 1.00 97.12 86 ILE A O 1
ATOM 697 N N . TYR A 1 87 ? -8.218 -4.877 -5.932 1.00 95.94 87 TYR A N 1
ATOM 698 C CA . TYR A 1 87 ? -8.891 -5.328 -7.151 1.00 95.94 87 TYR A CA 1
ATOM 699 C C . TYR A 1 87 ? -8.133 -4.920 -8.417 1.00 95.94 87 TYR A C 1
ATOM 701 O O . TYR A 1 87 ? -7.931 -5.769 -9.274 1.00 95.94 87 TYR A O 1
ATOM 709 N N . GLU A 1 88 ? -7.667 -3.671 -8.507 1.00 96.25 88 GLU A N 1
ATOM 710 C CA . GLU A 1 88 ? -6.872 -3.159 -9.630 1.00 96.25 88 GLU A CA 1
ATOM 711 C C . GLU A 1 88 ? -5.617 -4.010 -9.844 1.00 96.25 88 GLU A C 1
ATOM 713 O O . GLU A 1 88 ? -5.359 -4.451 -10.961 1.00 96.25 88 GLU A O 1
ATOM 718 N N . LEU A 1 89 ? -4.856 -4.300 -8.783 1.00 96.69 89 LEU A N 1
ATOM 719 C CA . LEU A 1 89 ? -3.641 -5.103 -8.907 1.00 96.69 89 LEU A CA 1
ATOM 720 C C . LEU A 1 89 ? -3.948 -6.558 -9.289 1.00 96.69 89 LEU A C 1
ATOM 722 O O . LEU A 1 89 ? -3.259 -7.122 -10.138 1.00 96.69 89 LEU A O 1
ATOM 726 N N . ALA A 1 90 ? -4.977 -7.165 -8.691 1.00 96.38 90 ALA A N 1
ATOM 727 C CA . ALA A 1 90 ? -5.389 -8.526 -9.025 1.00 96.38 90 ALA A CA 1
ATOM 728 C C . ALA A 1 90 ? -5.858 -8.637 -10.485 1.00 96.38 90 ALA A C 1
ATOM 730 O O . ALA A 1 90 ? -5.430 -9.536 -11.207 1.00 96.38 90 ALA A O 1
ATOM 731 N N . GLU A 1 91 ? -6.704 -7.708 -10.930 1.00 95.25 91 GLU A N 1
ATOM 732 C CA . GLU A 1 91 ? -7.237 -7.658 -12.290 1.00 95.25 91 GLU A CA 1
ATOM 733 C C . GLU A 1 91 ? -6.124 -7.432 -13.314 1.00 95.25 91 GLU A C 1
ATOM 735 O O . GLU A 1 91 ? -6.023 -8.190 -14.281 1.00 95.25 91 GLU A O 1
ATOM 740 N N . ASN A 1 92 ? -5.247 -6.454 -13.066 1.00 92.69 92 ASN A N 1
ATOM 741 C CA . ASN A 1 92 ? -4.087 -6.196 -13.913 1.00 92.69 92 ASN A CA 1
ATOM 742 C C . ASN A 1 92 ? -3.186 -7.429 -13.995 1.00 92.69 92 ASN A C 1
ATOM 744 O O . ASN A 1 92 ? -2.760 -7.804 -15.079 1.00 92.69 92 ASN A O 1
ATOM 748 N N . LYS A 1 93 ? -2.916 -8.104 -12.876 1.00 92.94 93 LYS A N 1
ATOM 749 C CA . LYS A 1 93 ? -2.040 -9.278 -12.878 1.00 92.94 93 LYS A CA 1
ATOM 750 C C . LYS A 1 93 ? -2.620 -10.460 -13.664 1.00 92.94 93 LYS A C 1
ATOM 752 O O . LYS A 1 93 ? -1.862 -11.186 -14.301 1.00 92.94 93 LYS A O 1
ATOM 757 N N . ILE A 1 94 ? -3.930 -10.686 -13.580 1.00 94.12 94 ILE A N 1
ATOM 758 C CA . ILE A 1 94 ? -4.586 -11.850 -14.198 1.00 94.12 94 ILE A CA 1
ATOM 759 C C . ILE A 1 94 ? -4.836 -11.629 -15.693 1.00 94.12 94 ILE A C 1
ATOM 761 O O . ILE A 1 94 ? -4.706 -12.569 -16.472 1.00 94.12 94 ILE A O 1
ATOM 765 N N . ASN A 1 95 ? -5.203 -10.409 -16.090 1.00 93.25 95 ASN A N 1
ATOM 766 C CA . ASN A 1 95 ? -5.721 -10.143 -17.435 1.00 93.25 95 ASN A CA 1
ATOM 767 C C . ASN A 1 95 ? -4.729 -9.442 -18.368 1.00 93.25 95 ASN A C 1
ATOM 769 O O . ASN A 1 95 ? -5.013 -9.306 -19.557 1.00 93.25 95 ASN A O 1
ATOM 773 N N . ARG A 1 96 ? -3.598 -8.946 -17.858 1.00 87.75 96 ARG A N 1
ATOM 774 C CA . ARG A 1 96 ? -2.652 -8.184 -18.676 1.00 87.75 96 ARG A CA 1
ATOM 775 C C . ARG A 1 96 ? -1.861 -9.101 -19.601 1.00 87.75 96 ARG A C 1
ATOM 777 O O . ARG A 1 96 ? -1.341 -10.135 -19.187 1.00 87.75 96 ARG A O 1
ATOM 784 N N . GLU A 1 97 ? -1.735 -8.674 -20.853 1.00 85.06 97 GLU A N 1
ATOM 785 C CA . GLU A 1 97 ? -0.835 -9.312 -21.810 1.00 85.06 97 GLU A CA 1
ATOM 786 C C . GLU A 1 97 ? 0.627 -9.205 -21.339 1.00 85.06 97 GLU A C 1
ATOM 788 O O . GLU A 1 97 ? 0.989 -8.247 -20.648 1.00 85.06 97 GLU A O 1
ATOM 793 N N . PRO A 1 98 ? 1.500 -10.160 -21.702 1.00 79.38 98 PRO A N 1
ATOM 794 C CA . PRO A 1 98 ? 2.916 -10.077 -21.369 1.00 79.38 98 PRO A CA 1
ATOM 795 C C . PRO A 1 98 ? 3.519 -8.754 -21.855 1.00 79.38 98 PRO A C 1
ATOM 797 O O . PRO A 1 98 ? 3.542 -8.474 -23.052 1.00 79.38 98 PRO A O 1
ATOM 800 N N . ILE A 1 99 ? 4.024 -7.941 -20.924 1.00 73.50 99 ILE A N 1
ATOM 801 C CA . ILE A 1 99 ? 4.737 -6.712 -21.271 1.00 73.50 99 ILE A CA 1
ATOM 802 C C . ILE A 1 99 ? 6.160 -7.118 -21.688 1.00 73.50 99 ILE A C 1
ATOM 804 O O . ILE A 1 99 ? 6.861 -7.716 -20.864 1.00 73.50 99 ILE A O 1
ATOM 808 N N . PRO A 1 100 ? 6.623 -6.809 -22.916 1.00 64.56 100 PRO A N 1
ATOM 809 C CA . PRO A 1 100 ? 8.038 -6.927 -23.254 1.00 64.56 100 PRO A CA 1
ATOM 810 C C . PRO A 1 100 ? 8.823 -5.988 -22.325 1.00 64.56 100 PRO A C 1
ATOM 812 O O . PRO A 1 100 ? 8.673 -4.769 -22.371 1.00 64.56 100 PRO A O 1
ATOM 815 N N . SER A 1 101 ? 9.546 -6.576 -21.373 1.00 60.56 101 SER A N 1
ATOM 816 C CA . SER A 1 101 ? 9.993 -5.899 -20.153 1.00 60.56 101 SER A CA 1
ATOM 817 C C . SER A 1 101 ? 11.235 -5.033 -20.387 1.00 60.56 101 SER A C 1
ATOM 819 O O . SER A 1 101 ? 12.297 -5.565 -20.682 1.00 60.56 101 SER A O 1
ATOM 821 N N . HIS A 1 102 ? 11.076 -3.716 -20.206 1.00 65.38 102 HIS A N 1
ATOM 822 C CA . HIS A 1 102 ? 12.149 -2.756 -19.880 1.00 65.38 102 HIS A CA 1
ATOM 823 C C . HIS A 1 102 ? 11.796 -1.861 -18.670 1.00 65.38 102 HIS A C 1
ATOM 825 O O . HIS A 1 102 ? 12.558 -0.970 -18.303 1.00 65.38 102 HIS A O 1
ATOM 831 N N . SER A 1 103 ? 10.619 -2.056 -18.061 1.00 79.19 103 SER A N 1
ATOM 832 C CA . SER A 1 103 ? 10.130 -1.240 -16.946 1.00 79.19 103 SER A CA 1
ATOM 833 C C . SER A 1 103 ? 10.284 -2.006 -15.637 1.00 79.19 103 SER A C 1
ATOM 835 O O . SER A 1 103 ? 9.763 -3.115 -15.496 1.00 79.19 103 SER A O 1
ATOM 837 N N . GLY A 1 104 ? 11.005 -1.410 -14.688 1.00 87.12 104 GLY A N 1
ATOM 838 C CA . GLY A 1 104 ? 11.218 -1.937 -13.342 1.00 87.12 104 GLY A CA 1
ATOM 839 C C . GLY A 1 104 ? 10.057 -1.695 -12.377 1.00 87.12 104 GLY A C 1
ATOM 840 O O . GLY A 1 104 ? 10.254 -1.831 -11.168 1.00 87.12 104 GLY A O 1
ATOM 841 N N . ILE A 1 105 ? 8.862 -1.335 -12.875 1.00 93.25 105 ILE A N 1
ATOM 842 C CA . ILE A 1 105 ? 7.688 -1.123 -12.022 1.00 93.25 105 ILE A CA 1
ATOM 843 C C . ILE A 1 105 ? 7.327 -2.433 -11.3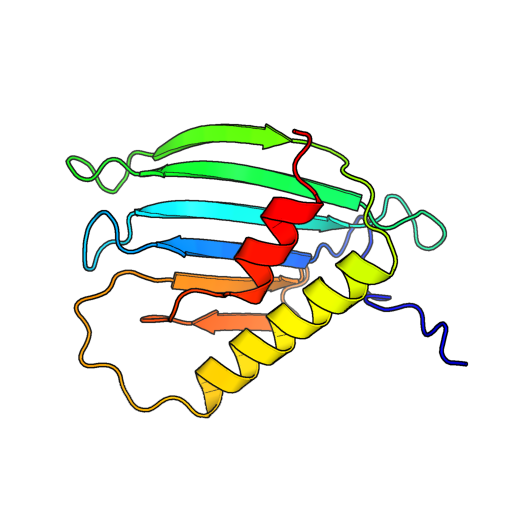23 1.00 93.25 105 ILE A C 1
ATOM 845 O O . ILE A 1 105 ? 7.077 -3.465 -11.957 1.00 93.25 105 ILE A O 1
ATOM 849 N N . PHE A 1 106 ? 7.229 -2.364 -10.002 1.00 94.69 106 PHE A N 1
ATOM 850 C CA . PHE A 1 106 ? 6.878 -3.483 -9.142 1.00 94.69 106 PHE A CA 1
ATOM 851 C C . PHE A 1 106 ? 5.769 -3.069 -8.187 1.00 94.69 106 PHE A C 1
ATOM 853 O O . PHE A 1 106 ? 5.863 -2.041 -7.522 1.00 94.69 106 PHE A O 1
ATOM 860 N N . ASN A 1 107 ? 4.731 -3.894 -8.088 1.00 97.12 107 ASN A N 1
ATOM 861 C CA . ASN A 1 107 ? 3.667 -3.688 -7.117 1.00 97.12 107 ASN A CA 1
ATOM 862 C C . ASN A 1 107 ? 3.442 -4.950 -6.300 1.00 97.12 107 ASN A C 1
ATOM 864 O O . ASN A 1 107 ? 3.437 -6.067 -6.824 1.00 97.12 107 ASN A O 1
ATOM 868 N N . HIS A 1 108 ? 3.211 -4.748 -5.013 1.00 97.44 108 HIS A N 1
ATOM 869 C CA . HIS A 1 108 ? 3.074 -5.816 -4.049 1.00 97.44 108 HIS A CA 1
ATOM 870 C C . HIS A 1 108 ? 2.002 -5.490 -3.020 1.00 97.44 108 HIS A C 1
ATOM 872 O O . HIS A 1 108 ? 1.967 -4.393 -2.463 1.00 97.44 108 HIS A O 1
ATOM 878 N N . ILE A 1 109 ? 1.132 -6.462 -2.764 1.00 98.31 109 ILE A N 1
ATOM 879 C CA . ILE A 1 109 ? 0.159 -6.416 -1.678 1.00 98.31 109 ILE A CA 1
ATOM 880 C C . ILE A 1 109 ? 0.266 -7.707 -0.878 1.00 98.31 109 ILE A C 1
ATOM 882 O O . ILE A 1 109 ? 0.118 -8.791 -1.445 1.00 98.31 109 ILE A O 1
ATOM 886 N N . ILE A 1 110 ? 0.475 -7.595 0.432 1.00 98.06 110 ILE A N 1
ATOM 887 C CA . ILE A 1 110 ? 0.634 -8.749 1.323 1.00 98.06 110 ILE A CA 1
ATOM 888 C C . ILE A 1 110 ? -0.064 -8.540 2.661 1.00 98.06 110 ILE A C 1
ATOM 890 O O . ILE A 1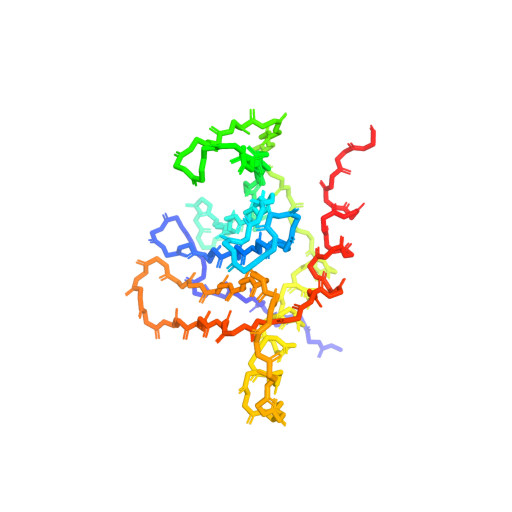 110 ? -0.077 -7.442 3.218 1.00 98.06 110 ILE A O 1
ATOM 894 N N . LEU A 1 111 ? -0.632 -9.618 3.192 1.00 97.75 111 LEU A N 1
ATOM 895 C CA . LEU A 1 111 ? -0.966 -9.719 4.608 1.00 97.75 111 LEU A CA 1
ATOM 896 C C . LEU A 1 111 ? 0.247 -10.213 5.393 1.00 97.75 111 LEU A C 1
ATOM 898 O O . LEU A 1 111 ? 0.938 -11.120 4.945 1.00 97.75 111 LEU A O 1
ATOM 902 N N . SER A 1 112 ? 0.492 -9.666 6.583 1.00 96.00 112 SER A N 1
ATOM 903 C CA . SER A 1 112 ? 1.651 -10.052 7.411 1.00 96.00 112 SER A CA 1
ATOM 904 C C . SER A 1 112 ? 1.681 -11.547 7.754 1.00 96.00 112 SER A C 1
ATOM 906 O O . SER A 1 112 ? 2.754 -12.111 7.945 1.00 96.00 112 SER A O 1
ATOM 908 N N . ASP A 1 113 ? 0.518 -12.203 7.802 1.00 94.88 113 ASP A N 1
ATOM 909 C CA . ASP A 1 113 ? 0.400 -13.655 7.983 1.00 94.88 113 ASP A CA 1
ATOM 910 C C . ASP A 1 113 ? 0.681 -14.480 6.710 1.00 94.88 113 ASP A C 1
ATOM 912 O O . ASP A 1 113 ? 0.616 -15.707 6.741 1.00 94.88 113 ASP A O 1
ATOM 916 N N . SER A 1 114 ? 0.996 -13.820 5.591 1.00 92.94 114 SER A N 1
ATOM 917 C CA . SER A 1 114 ? 1.256 -14.407 4.270 1.00 92.94 114 SER A CA 1
ATOM 918 C C . SER A 1 114 ? 0.092 -15.208 3.667 1.00 92.94 114 SER A C 1
ATOM 920 O O . SER A 1 114 ? 0.269 -15.865 2.643 1.00 92.94 114 SER A O 1
ATOM 922 N N . SER A 1 115 ? -1.113 -15.141 4.242 1.00 95.69 115 SER A N 1
ATOM 923 C CA . SER A 1 115 ? -2.301 -15.840 3.722 1.00 95.69 115 SER A CA 1
ATOM 924 C C . SER A 1 115 ? -2.849 -15.225 2.429 1.00 95.69 115 SER A C 1
ATOM 926 O O . SER A 1 115 ? -3.630 -15.854 1.715 1.00 95.69 115 SER A O 1
ATOM 928 N N . PHE A 1 116 ? -2.423 -14.001 2.111 1.00 95.88 116 PHE A N 1
ATOM 929 C CA . PHE A 1 116 ? -2.771 -13.280 0.896 1.00 95.88 116 PHE A CA 1
ATOM 930 C C . PHE A 1 116 ? -1.549 -12.531 0.375 1.00 95.88 116 PHE A C 1
ATOM 932 O O . PHE A 1 116 ? -0.963 -11.725 1.100 1.00 95.88 116 PHE A O 1
ATOM 939 N N . ILE A 1 117 ? -1.177 -12.805 -0.878 1.00 96.88 117 ILE A N 1
ATOM 940 C CA . ILE A 1 117 ? -0.017 -12.215 -1.546 1.00 96.88 117 ILE A CA 1
ATOM 941 C C . ILE A 1 117 ? -0.372 -11.959 -3.010 1.00 96.88 117 ILE A C 1
ATOM 943 O O . ILE A 1 117 ? -0.777 -12.876 -3.728 1.00 96.88 117 ILE A O 1
ATOM 947 N N . ILE A 1 118 ? -0.162 -10.730 -3.470 1.00 97.50 118 ILE A N 1
ATOM 948 C CA . ILE A 1 118 ? -0.152 -10.374 -4.887 1.00 97.50 118 ILE A CA 1
ATOM 949 C C . ILE A 1 118 ? 1.177 -9.684 -5.175 1.00 97.50 118 ILE A C 1
ATOM 951 O O . ILE A 1 118 ? 1.403 -8.569 -4.724 1.00 97.50 118 ILE A O 1
ATOM 955 N N . ASN A 1 119 ? 2.043 -10.353 -5.932 1.00 95.69 119 ASN A N 1
ATOM 956 C CA . ASN A 1 119 ? 3.294 -9.801 -6.454 1.00 95.69 119 ASN A CA 1
ATOM 957 C C . ASN A 1 119 ? 3.150 -9.588 -7.951 1.00 95.69 119 ASN A C 1
ATOM 959 O O . ASN A 1 119 ? 2.823 -10.550 -8.644 1.00 95.69 119 ASN A O 1
ATOM 963 N N . ASP A 1 120 ? 3.423 -8.399 -8.473 1.00 93.88 120 ASP A N 1
ATOM 964 C CA . ASP A 1 120 ? 3.325 -8.115 -9.903 1.00 93.88 120 ASP A CA 1
ATOM 965 C C . ASP A 1 120 ? 4.598 -7.450 -10.440 1.00 93.88 120 ASP A C 1
ATOM 967 O O . ASP A 1 120 ? 5.013 -6.405 -9.943 1.00 93.88 120 ASP A O 1
ATOM 971 N N . PHE A 1 121 ? 5.218 -8.086 -11.440 1.00 90.69 121 PHE A N 1
ATOM 972 C CA . PHE A 1 121 ? 6.450 -7.644 -12.096 1.00 90.69 121 PHE A CA 1
ATOM 973 C C . PHE A 1 121 ? 6.597 -8.282 -13.494 1.00 90.69 121 PHE A C 1
ATOM 975 O O . PHE A 1 121 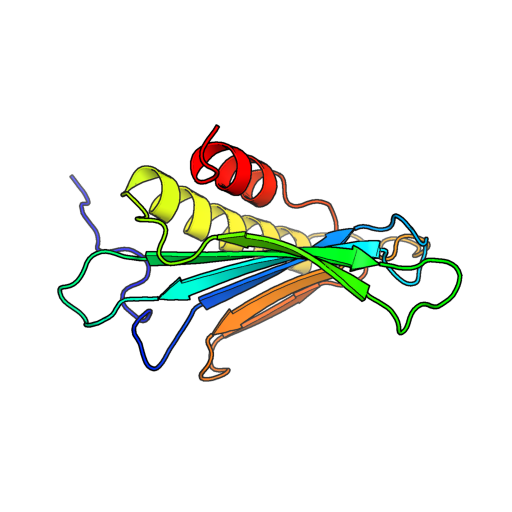? 6.433 -9.502 -13.597 1.00 90.69 121 PHE A O 1
ATOM 982 N N . PRO A 1 122 ? 6.954 -7.513 -14.542 1.00 89.12 122 PRO A N 1
ATOM 983 C CA . PRO A 1 122 ? 6.832 -6.054 -14.600 1.00 89.12 122 PRO A CA 1
ATOM 984 C C . PRO A 1 122 ? 5.360 -5.661 -14.436 1.00 89.12 122 PRO A C 1
ATOM 986 O O . PRO A 1 122 ? 4.474 -6.333 -14.972 1.00 89.12 122 PRO A O 1
ATOM 989 N N . SER A 1 123 ? 5.093 -4.611 -13.665 1.00 92.38 123 SER A N 1
ATOM 990 C CA . SER A 1 123 ? 3.739 -4.126 -13.382 1.00 92.38 123 SER A CA 1
ATOM 991 C C . SER A 1 123 ? 3.452 -2.795 -14.085 1.00 92.38 123 SER A C 1
ATOM 993 O O . SER A 1 123 ? 4.182 -2.373 -14.977 1.00 92.38 123 SER A O 1
ATOM 995 N N . VAL A 1 124 ? 2.343 -2.160 -13.718 1.00 90.81 124 VAL A N 1
ATOM 996 C CA . VAL A 1 124 ? 1.903 -0.849 -14.208 1.00 90.81 124 VAL A CA 1
ATOM 997 C C . VAL A 1 124 ? 1.661 0.077 -13.023 1.00 90.81 124 VAL A C 1
ATOM 999 O O . VAL A 1 124 ? 1.407 -0.387 -11.913 1.00 90.81 124 VAL A O 1
ATOM 1002 N N . GLU A 1 125 ? 1.714 1.387 -13.234 1.00 91.38 125 GLU A N 1
ATOM 1003 C CA . GLU A 1 125 ? 1.394 2.341 -12.170 1.00 91.38 125 GLU A CA 1
ATOM 1004 C C . GLU A 1 125 ? -0.020 2.115 -11.605 1.00 91.38 125 GLU A C 1
ATOM 1006 O O . GLU A 1 125 ? -1.000 2.038 -12.350 1.00 91.38 125 GLU A O 1
ATOM 1011 N N . LEU A 1 126 ? -0.135 2.062 -10.274 1.00 93.38 126 LEU A N 1
ATOM 1012 C CA . LEU A 1 126 ? -1.417 1.921 -9.580 1.00 93.38 126 LEU A CA 1
ATOM 1013 C C . LEU A 1 126 ? -2.064 3.291 -9.367 1.00 93.38 126 LEU A C 1
ATOM 1015 O O . LEU A 1 126 ? -1.726 4.030 -8.434 1.00 93.38 126 LEU A O 1
ATOM 1019 N N . LYS A 1 127 ? 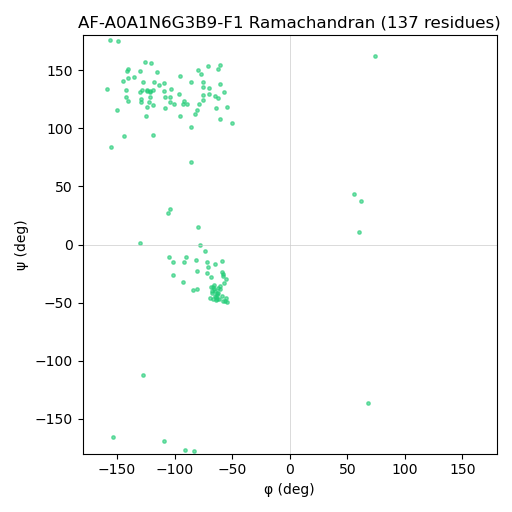-3.043 3.629 -10.209 1.00 93.19 127 LYS A N 1
ATOM 1020 C CA . LYS A 1 127 ? -3.694 4.949 -10.182 1.00 93.19 127 LYS A CA 1
ATOM 1021 C C . LYS A 1 127 ? -4.455 5.170 -8.883 1.00 93.19 127 LYS A C 1
ATOM 1023 O O . LYS A 1 127 ? -4.404 6.263 -8.318 1.00 93.19 127 LYS A O 1
ATOM 1028 N N . ASN A 1 128 ? -5.134 4.138 -8.376 1.00 96.44 128 ASN A N 1
ATOM 1029 C CA . ASN A 1 128 ? -5.847 4.260 -7.107 1.00 96.44 128 ASN A CA 1
ATOM 1030 C C . ASN A 1 128 ? -4.887 4.400 -5.922 1.00 96.44 128 ASN A C 1
ATOM 1032 O O . ASN A 1 128 ? -5.252 5.044 -4.941 1.00 96.44 128 ASN A O 1
ATOM 1036 N N . PHE A 1 129 ? -3.668 3.854 -6.013 1.00 96.62 129 PHE A N 1
ATOM 1037 C CA . PHE A 1 129 ? -2.671 4.013 -4.957 1.00 96.62 129 PHE A CA 1
ATOM 1038 C C . PHE A 1 129 ? -2.168 5.451 -4.896 1.00 96.62 129 PHE A C 1
ATOM 1040 O O . PHE A 1 129 ? -2.198 6.050 -3.825 1.00 96.62 129 PHE A O 1
ATOM 1047 N N . LYS A 1 130 ? -1.841 6.052 -6.046 1.00 94.50 130 LYS A N 1
ATOM 1048 C CA . LYS A 1 130 ? -1.513 7.483 -6.129 1.00 94.50 130 LYS A CA 1
ATOM 1049 C C . LYS A 1 130 ? -2.628 8.357 -5.543 1.00 94.50 130 LYS A C 1
ATOM 1051 O O . LYS A 1 130 ? -2.368 9.159 -4.654 1.00 94.50 130 LYS A O 1
ATOM 1056 N N . ASN A 1 131 ? -3.875 8.121 -5.959 1.00 95.50 131 ASN A N 1
ATOM 1057 C CA . ASN A 1 131 ? -5.035 8.859 -5.449 1.00 95.50 131 ASN A CA 1
ATOM 1058 C C . ASN A 1 131 ? -5.236 8.694 -3.932 1.00 95.50 131 ASN A C 1
ATOM 1060 O O . ASN A 1 131 ? -5.702 9.619 -3.271 1.00 95.50 131 ASN A O 1
ATOM 1064 N N . LEU A 1 132 ? -4.943 7.510 -3.382 1.00 96.56 132 LEU A N 1
ATOM 1065 C CA . LEU A 1 132 ? -5.022 7.267 -1.944 1.00 96.56 132 LEU A CA 1
ATOM 1066 C C . LEU A 1 132 ? -3.965 8.082 -1.198 1.00 96.56 132 LEU A C 1
ATOM 1068 O O . LEU A 1 132 ? -4.315 8.733 -0.217 1.00 96.56 132 LEU A O 1
ATOM 1072 N N . ILE A 1 133 ? -2.715 8.077 -1.672 1.00 95.06 133 ILE A N 1
ATOM 1073 C CA . ILE A 1 133 ? -1.632 8.865 -1.070 1.00 95.06 133 ILE A CA 1
ATOM 1074 C C . ILE A 1 133 ? -1.990 1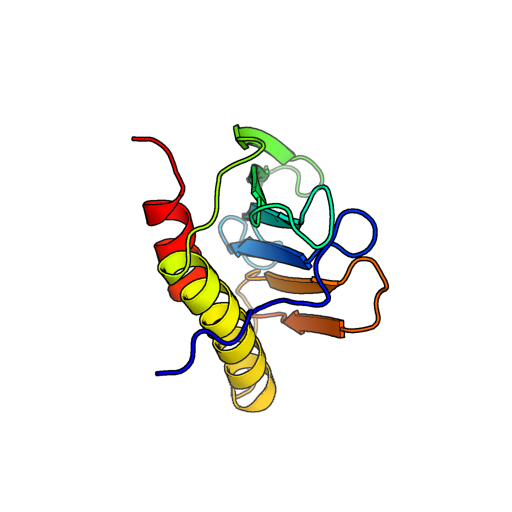0.356 -1.063 1.00 95.06 133 ILE A C 1
ATOM 1076 O O . ILE A 1 133 ? -1.980 10.963 0.005 1.00 95.06 133 ILE A O 1
ATOM 1080 N N . ASP A 1 134 ? -2.441 10.905 -2.194 1.00 93.62 134 ASP A N 1
ATOM 1081 C CA . ASP A 1 134 ? -2.836 12.319 -2.311 1.00 93.62 134 ASP A CA 1
ATOM 1082 C C . ASP A 1 134 ? -3.956 12.726 -1.327 1.00 93.62 134 ASP A C 1
ATOM 1084 O O . ASP A 1 134 ? -4.081 13.900 -0.971 1.00 93.62 134 ASP A O 1
ATOM 1088 N N . LYS A 1 135 ? -4.793 11.772 -0.888 1.00 93.69 135 LYS A N 1
ATOM 1089 C CA . LYS A 1 135 ? -5.860 12.002 0.102 1.00 93.69 135 LYS A CA 1
ATOM 1090 C C . LYS A 1 135 ? -5.379 11.940 1.550 1.00 93.69 135 LYS A C 1
ATOM 1092 O O . LYS A 1 135 ? -5.891 12.686 2.382 1.00 93.69 135 LYS A O 1
ATOM 1097 N N . ILE A 1 136 ? -4.478 11.013 1.868 1.00 92.00 136 ILE A N 1
ATOM 1098 C CA . ILE A 1 136 ? -4.058 10.736 3.255 1.00 92.00 136 ILE A CA 1
ATOM 1099 C C . ILE A 1 136 ? -2.829 11.542 3.673 1.00 92.00 136 ILE A C 1
ATOM 1101 O O . ILE A 1 136 ? -2.509 11.624 4.860 1.00 92.00 136 ILE A O 1
ATOM 1105 N N . GLU A 1 137 ? -2.126 12.119 2.705 1.00 82.75 137 GLU A N 1
ATOM 1106 C CA . GLU A 1 137 ? -0.971 12.958 2.947 1.00 82.75 137 GLU A CA 1
ATOM 1107 C C . GLU A 1 137 ? -1.406 14.345 3.463 1.00 82.75 137 GLU A C 1
ATOM 1109 O O . GLU A 1 137 ? -2.207 15.029 2.819 1.00 82.75 137 GLU A O 1
ATOM 1114 N N . PRO A 1 138 ? -0.909 14.790 4.632 1.00 67.75 138 PRO A N 1
ATOM 1115 C CA . PRO A 1 138 ? -1.149 16.144 5.101 1.00 67.75 138 PRO A CA 1
ATOM 1116 C C . PRO A 1 138 ? -0.468 17.138 4.150 1.00 67.75 138 PRO A C 1
ATOM 1118 O O . PRO A 1 138 ? 0.722 16.998 3.860 1.00 67.75 138 PRO A O 1
ATOM 1121 N N . LYS A 1 139 ? -1.247 18.115 3.668 1.00 56.56 139 LYS A N 1
ATOM 1122 C CA . LYS A 1 139 ? -0.773 19.234 2.841 1.00 56.56 139 LYS A CA 1
ATOM 1123 C C . LYS A 1 139 ? 0.131 20.184 3.617 1.00 56.56 139 LYS A C 1
ATOM 1125 O O . LYS A 1 139 ? -0.162 20.414 4.813 1.00 56.56 139 LYS A O 1
#

Solvent-accessible surface area (backbone atoms only — not comparable to full-atom values): 7790 Å² total; per-residue (Å²): 143,78,93,66,80,72,70,73,79,38,19,70,82,29,29,39,36,40,38,40,28,38,38,81,41,33,61,78,24,28,39,34,43,37,39,42,33,28,11,87,40,94,85,49,68,45,27,30,35,40,36,32,30,45,46,35,76,93,42,84,89,45,67,44,80,77,46,78,49,73,73,40,80,52,53,72,71,52,53,51,40,55,53,49,36,54,51,50,52,51,50,49,66,73,70,54,75,89,71,87,79,60,51,18,20,32,38,37,37,35,34,67,76,64,86,44,75,47,79,36,74,71,46,74,90,58,65,52,52,54,57,47,49,71,68,71,52,86,128

Foldseek 3Di:
DDPDPFPQVFAPQKKKKKKKFWQPLWQLTFKMKIKIWHAPGSVGFIFIKIWIWGADSVDRVDIDTPDIDGGQGADPVLSVLVVVLVVVLVCQQPPPDDDPGGINIWIWIAIPVRPDIRTDPPGDDRPSVVVSCVVRDDD

Sequence (139 aa):
MFNKNILLNINHVNKLEILSRDDKCGEWGGDEKQLIIYRDDFKSPLLADYSEKTGNCDNIHESKITKSIKRIKIADEESNLISKIIYELAENKINREPIPSHSGIFNHIILSDSSFIINDFPSVELKNFKNLIDKIEPK

Nearest PDB structures (foldseek):
  4eg9-assembly1_A  TM=3.155E-01  e=2.568E+00  Staphylococcus aureus subsp. aureus NCTC 8325
  6d1w-assembly1_A  TM=3.362E-01  e=4.024E+00  Homo sapiens
  6t9o-assembly1_A  TM=2.731E-01  e=5.328E+00  Homo sapiens

Radius of gyration: 15.42 Å; Cα contacts (8 Å, |Δi|>4): 271; chains: 1; bounding box: 51×35×41 Å

pLDDT: mean 90.55, std 10.97, range [34.31, 98.44]

Mean predicted aligned error: 4.76 Å